Protein AF-A0A962Y886-F1 (afdb_monomer)

Sequence (143 aa):
AAVPADVSSLLAYPCGFLDFDAELAQAQQTLQLTVYFSPRNLSIVGVVKFNHLTQRWDLLGTVEHRANKTLVRYSLSDGGPYDDDRAVDSRIQDPVGAAALAIGEGGETRPTPIPSLTPIGLGVLVAAWALLLLIMRRRSGTT

Secondary structure (DSSP, 8-state):
-PPPTTS-TTEE-TT-EEEEEEE-SSTTPEEEEEEEESSGGG-EEEEEEEETTTTEEEEESEEEEETTEEEEEEEEETTSTT-SS---SSEEEEEEEEEEES--TTS--------PPPHHHHHHHHHHHHHHHHHHHHHTT--

Foldseek 3Di:
DDDDPQAPPQKDQPPFKDKDKDAAPFFFDKDKDKDKDFAPPQQFPAKWFQFQVVRHIDGFFDWDDDDRIIIGIGMDTQLHRRAPVSHRDRMGIHIITGIHGCDDPPRDNDDPDPDDQDPVSVVVVVVVVVVVVVVVVVVVVPD

Radius of gyration: 24.75 Å; Cα contacts (8 Å, |Δi|>4): 236; chains: 1; bounding box: 55×56×60 Å

pLDDT: mean 80.67, std 14.8, range [36.16, 93.88]

Solvent-accessible surface area (backbone atoms only — not comparable to full-atom values): 8350 Å² total; per-residue (Å²): 120,79,84,65,89,84,51,62,89,60,52,32,52,91,75,40,51,50,74,47,76,46,83,48,99,45,59,60,44,71,49,80,47,75,49,80,41,77,64,47,90,57,59,62,68,23,32,39,37,56,26,71,80,78,73,42,72,42,82,40,47,52,62,45,81,54,93,62,27,32,36,32,39,40,74,50,32,25,43,29,54,61,31,72,83,46,47,71,73,20,45,42,52,43,68,39,29,42,27,14,57,42,56,46,99,80,78,51,82,71,72,79,78,72,89,70,74,46,74,64,5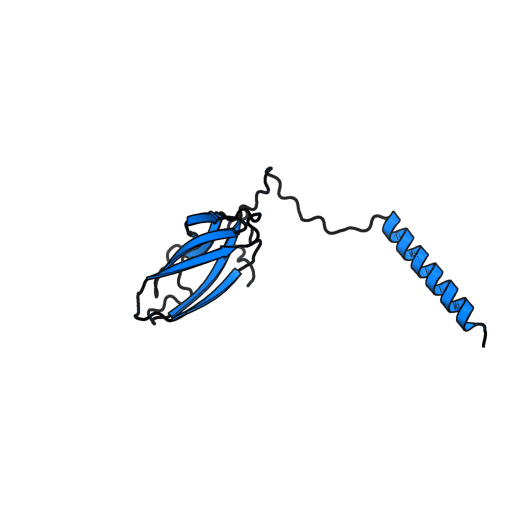4,49,48,52,51,52,50,52,50,54,50,50,51,52,54,51,56,62,63,71,72,77,122

Structure (mmCIF, N/CA/C/O backbone):
data_AF-A0A962Y886-F1
#
_entry.id   AF-A0A962Y886-F1
#
loop_
_atom_site.group_PDB
_atom_site.id
_atom_site.type_symbol
_atom_site.label_atom_id
_atom_site.label_alt_id
_atom_site.label_comp_id
_atom_site.label_asym_id
_atom_site.label_entity_id
_atom_site.label_seq_id
_atom_site.pdbx_PDB_ins_code
_atom_site.Cartn_x
_atom_site.Cartn_y
_atom_site.Cartn_z
_atom_site.occupancy
_atom_site.B_iso_or_equiv
_atom_site.auth_seq_id
_atom_site.auth_comp_id
_atom_site.auth_asym_id
_atom_site.auth_atom_id
_atom_site.pdbx_PDB_model_num
ATOM 1 N N . ALA A 1 1 ? 0.985 -11.864 -5.998 1.00 46.53 1 ALA A N 1
ATOM 2 C CA . ALA A 1 1 ? -0.338 -11.281 -6.294 1.00 46.53 1 ALA A CA 1
ATOM 3 C C . ALA A 1 1 ? -0.239 -10.423 -7.553 1.00 46.53 1 ALA A C 1
ATOM 5 O O . ALA A 1 1 ? 0.746 -9.704 -7.699 1.00 46.53 1 ALA A O 1
ATOM 6 N N . ALA A 1 2 ? -1.182 -10.563 -8.490 1.00 47.38 2 ALA A N 1
ATOM 7 C CA . ALA A 1 2 ? -1.256 -9.704 -9.671 1.00 47.38 2 ALA A CA 1
ATOM 8 C C . ALA A 1 2 ? -1.783 -8.326 -9.258 1.00 47.38 2 ALA A C 1
ATOM 10 O O . ALA A 1 2 ? -2.668 -8.242 -8.411 1.00 47.38 2 ALA A O 1
ATOM 11 N N . VAL A 1 3 ? -1.232 -7.265 -9.845 1.00 56.03 3 VAL A N 1
ATOM 12 C CA . VAL A 1 3 ? -1.773 -5.914 -9.684 1.00 56.03 3 VAL A CA 1
ATOM 13 C C . VAL A 1 3 ? -3.202 -5.921 -10.250 1.00 56.03 3 VAL A C 1
ATOM 15 O O . VAL A 1 3 ? -3.367 -6.287 -11.416 1.00 56.03 3 VAL A O 1
ATOM 18 N N . PRO A 1 4 ? -4.229 -5.570 -9.463 1.00 59.72 4 PRO A N 1
ATOM 19 C CA . PRO A 1 4 ? -5.600 -5.531 -9.954 1.00 59.72 4 PRO A CA 1
ATOM 20 C C . PRO A 1 4 ? -5.733 -4.503 -11.083 1.00 59.72 4 PRO A C 1
ATOM 22 O O . PRO A 1 4 ? -5.165 -3.414 -11.013 1.00 59.72 4 PRO A O 1
ATOM 25 N N . ALA A 1 5 ? -6.475 -4.857 -12.136 1.00 57.59 5 ALA A N 1
ATOM 26 C CA . ALA A 1 5 ? -6.579 -4.067 -13.369 1.00 57.59 5 ALA A CA 1
ATOM 27 C C . ALA A 1 5 ? -7.186 -2.664 -13.164 1.00 57.59 5 ALA A C 1
ATOM 29 O O . ALA A 1 5 ? -7.014 -1.791 -14.013 1.00 57.59 5 ALA A O 1
ATOM 30 N N . ASP A 1 6 ? -7.850 -2.450 -12.027 1.00 62.59 6 ASP A N 1
ATOM 31 C CA . ASP A 1 6 ? -8.618 -1.243 -11.720 1.00 62.59 6 ASP A CA 1
ATOM 32 C C . ASP A 1 6 ? -7.817 -0.193 -10.947 1.00 62.59 6 ASP A C 1
ATOM 34 O O . ASP A 1 6 ? -8.352 0.868 -10.608 1.00 62.59 6 ASP A O 1
ATOM 38 N N . VAL A 1 7 ? -6.542 -0.457 -10.632 1.00 67.62 7 VAL A N 1
ATOM 39 C CA . VAL A 1 7 ? -5.720 0.587 -10.027 1.00 67.62 7 VAL A CA 1
ATOM 40 C C . VAL A 1 7 ? -5.252 1.570 -11.092 1.00 67.62 7 VAL A C 1
ATOM 42 O O . VAL A 1 7 ? -4.877 1.170 -12.191 1.00 67.62 7 VAL A O 1
ATOM 45 N N . SER A 1 8 ? -5.278 2.865 -10.755 1.00 67.50 8 SER A N 1
ATOM 46 C CA . SER A 1 8 ? -4.895 3.968 -11.642 1.00 67.50 8 SER A CA 1
ATOM 47 C C . SER A 1 8 ? -3.678 3.617 -12.499 1.00 67.50 8 SER A C 1
ATOM 49 O O . SER A 1 8 ? -2.613 3.305 -11.966 1.00 67.50 8 SER A O 1
ATOM 51 N N . SER A 1 9 ? -3.812 3.748 -13.823 1.00 69.31 9 SER A N 1
ATOM 52 C CA . SER A 1 9 ? -2.723 3.534 -14.788 1.00 69.31 9 SER A CA 1
ATOM 53 C C . SER A 1 9 ? -1.527 4.472 -14.572 1.00 69.31 9 SER A C 1
ATOM 55 O O . SER A 1 9 ? -0.488 4.319 -15.208 1.00 69.31 9 SER A O 1
ATOM 57 N N . LEU A 1 10 ? -1.679 5.465 -13.691 1.00 70.69 10 LEU A N 1
ATOM 58 C CA . LEU A 1 10 ? -0.632 6.384 -13.263 1.00 70.69 10 LEU A CA 1
ATOM 59 C C . LEU A 1 10 ? 0.241 5.815 -12.135 1.00 70.69 10 LEU A C 1
ATOM 61 O O . LEU A 1 10 ? 1.201 6.477 -11.741 1.00 70.69 10 LEU A O 1
ATOM 65 N N . LEU A 1 11 ? -0.078 4.633 -11.600 1.00 77.06 11 LEU A N 1
ATOM 66 C CA . LEU A 1 11 ? 0.671 3.977 -10.532 1.00 77.06 11 LEU A CA 1
ATOM 67 C C . LEU A 1 11 ? 1.411 2.738 -11.048 1.00 77.06 11 LEU A C 1
ATOM 69 O O . LEU A 1 11 ? 0.863 1.907 -11.767 1.00 77.06 11 LEU A O 1
ATOM 73 N N . ALA A 1 12 ? 2.671 2.616 -10.643 1.00 81.31 12 ALA A N 1
ATOM 74 C CA . ALA A 1 12 ? 3.514 1.447 -10.841 1.00 81.31 12 ALA A CA 1
ATOM 75 C C . ALA A 1 12 ? 3.773 0.744 -9.501 1.00 81.31 12 ALA A C 1
ATOM 77 O O . ALA A 1 12 ? 3.770 1.375 -8.445 1.00 81.31 12 ALA A O 1
ATOM 78 N N . TYR A 1 13 ? 4.053 -0.561 -9.557 1.00 82.62 13 TYR A N 1
ATOM 79 C CA . TYR A 1 13 ? 4.267 -1.415 -8.380 1.00 82.62 13 TYR A CA 1
ATOM 80 C C . TYR A 1 13 ? 5.660 -2.035 -8.410 1.00 82.62 13 TYR A C 1
ATOM 82 O O . TYR A 1 13 ? 5.795 -3.239 -8.640 1.00 82.62 13 TYR A O 1
ATOM 90 N N . PRO A 1 14 ? 6.723 -1.236 -8.217 1.00 78.50 14 PRO A N 1
ATOM 91 C CA . PRO A 1 14 ? 8.092 -1.698 -8.429 1.00 78.50 14 PRO A CA 1
ATOM 92 C C . PRO A 1 14 ? 8.508 -2.828 -7.476 1.00 78.50 14 PRO A C 1
ATOM 94 O O . PRO A 1 14 ? 9.425 -3.583 -7.785 1.00 78.50 14 PRO A O 1
ATOM 97 N N . CYS A 1 15 ? 7.834 -2.953 -6.330 1.00 77.25 15 CYS A N 1
ATOM 98 C CA . CYS A 1 15 ? 8.080 -4.000 -5.337 1.00 77.25 15 CYS A CA 1
ATOM 99 C C . CYS A 1 15 ? 7.003 -5.094 -5.325 1.00 77.25 15 CYS A C 1
ATOM 101 O O . CYS A 1 15 ? 7.054 -5.975 -4.471 1.00 77.25 15 CYS A O 1
ATOM 103 N N . GLY A 1 16 ? 6.019 -5.036 -6.228 1.00 78.69 16 GLY A N 1
ATOM 104 C CA . GLY A 1 16 ? 4.829 -5.878 -6.154 1.00 78.69 16 GLY A CA 1
ATOM 105 C C . GLY A 1 16 ? 3.969 -5.595 -4.915 1.00 78.69 16 GLY A C 1
ATOM 106 O O . GLY A 1 16 ? 3.957 -4.483 -4.383 1.00 78.69 16 GLY A O 1
ATOM 107 N N . PHE A 1 17 ? 3.232 -6.621 -4.490 1.00 80.75 17 PHE A N 1
ATOM 108 C CA . PHE A 1 17 ? 2.382 -6.604 -3.300 1.00 80.75 17 PHE A CA 1
ATOM 109 C C . PHE A 1 17 ? 2.992 -7.489 -2.215 1.00 80.75 17 PHE A C 1
ATOM 111 O O . PHE A 1 17 ? 3.440 -8.602 -2.500 1.00 80.75 17 PHE A O 1
ATOM 118 N N . LEU A 1 18 ? 2.982 -6.986 -0.987 1.00 81.06 18 LEU A N 1
ATOM 119 C CA . LEU A 1 18 ? 3.320 -7.720 0.221 1.00 81.06 18 LEU A CA 1
ATOM 120 C C . LEU A 1 18 ? 2.023 -8.201 0.861 1.00 81.06 18 LEU A C 1
ATOM 122 O O . LEU A 1 18 ? 1.122 -7.401 1.060 1.00 81.06 18 LEU A O 1
ATOM 126 N N . ASP A 1 19 ? 1.931 -9.488 1.153 1.00 84.62 19 ASP A N 1
ATOM 127 C CA . ASP A 1 19 ? 0.830 -10.054 1.929 1.00 84.62 19 ASP A CA 1
ATOM 128 C C . ASP A 1 19 ? 1.291 -10.188 3.380 1.00 84.62 19 ASP A C 1
ATOM 130 O O . ASP A 1 19 ? 2.445 -10.568 3.625 1.00 84.62 19 ASP A O 1
ATOM 134 N N . PHE A 1 20 ? 0.440 -9.822 4.330 1.00 85.69 20 PHE A N 1
ATOM 135 C CA . PHE A 1 20 ? 0.739 -9.974 5.745 1.00 85.69 20 PHE A CA 1
ATOM 136 C C . PHE A 1 20 ? -0.494 -10.410 6.521 1.00 85.69 20 PHE A C 1
ATOM 138 O O . PHE A 1 20 ? -1.630 -10.227 6.096 1.00 85.69 20 PHE A O 1
ATOM 145 N N . ASP A 1 21 ? -0.217 -10.965 7.691 1.00 88.88 21 ASP A N 1
ATOM 146 C CA . ASP A 1 21 ? -1.200 -11.407 8.659 1.00 88.88 21 ASP A CA 1
ATOM 147 C C . ASP A 1 21 ? -0.762 -10.889 10.029 1.00 88.88 21 ASP A C 1
ATOM 149 O O . ASP A 1 21 ? 0.404 -11.051 10.415 1.00 88.88 21 ASP A O 1
ATOM 153 N N . ALA A 1 22 ? -1.659 -10.196 10.720 1.00 89.00 22 ALA A N 1
ATOM 154 C CA . ALA A 1 22 ? -1.402 -9.611 12.022 1.00 89.00 22 ALA A CA 1
ATOM 155 C C . ALA A 1 22 ? -2.511 -9.985 13.005 1.00 89.00 22 ALA A C 1
ATOM 157 O O . ALA A 1 22 ? -3.663 -9.599 12.827 1.00 89.00 22 ALA A O 1
ATOM 158 N N . GLU A 1 23 ? -2.134 -10.666 14.084 1.00 93.00 23 GLU A N 1
ATOM 159 C CA . GLU A 1 23 ? -3.000 -10.875 15.243 1.00 93.00 23 GLU A CA 1
ATOM 160 C C . GLU A 1 23 ? -2.968 -9.640 16.153 1.00 93.00 23 GLU A C 1
ATOM 162 O O . GLU A 1 23 ? -1.905 -9.098 16.486 1.00 93.00 23 GLU A O 1
ATOM 167 N N . LEU A 1 24 ? -4.147 -9.192 16.566 1.00 90.69 24 LEU A N 1
ATOM 168 C CA . LEU A 1 24 ? -4.358 -8.059 17.453 1.00 90.69 24 LEU A CA 1
ATOM 169 C C . LEU A 1 24 ? -4.704 -8.548 18.857 1.00 90.69 24 LEU A C 1
ATOM 171 O O . LEU A 1 24 ? -5.246 -9.632 19.057 1.00 90.69 24 LEU A O 1
ATOM 175 N N . ALA A 1 25 ? -4.416 -7.719 19.860 1.00 91.25 25 ALA A N 1
ATOM 176 C CA . ALA A 1 25 ? -4.738 -8.064 21.242 1.00 91.25 25 ALA A CA 1
ATOM 177 C C . ALA A 1 25 ? -6.255 -8.069 21.492 1.00 91.25 25 ALA A C 1
ATOM 179 O O . ALA A 1 25 ? -6.726 -8.742 22.411 1.00 91.25 25 ALA A O 1
ATOM 180 N N . GLN A 1 26 ? -6.998 -7.269 20.723 1.00 89.81 26 GLN A N 1
ATOM 181 C CA . GLN A 1 26 ? -8.442 -7.109 20.822 1.00 89.81 26 GLN A CA 1
ATOM 182 C C . GLN A 1 26 ? -9.046 -6.802 19.453 1.00 89.81 26 GLN A C 1
ATOM 184 O O . GLN A 1 26 ? -8.399 -6.185 18.603 1.00 89.81 26 GLN A O 1
ATOM 189 N N . ALA A 1 27 ? -10.314 -7.173 19.294 1.00 89.62 27 ALA A N 1
ATOM 190 C CA . ALA A 1 27 ? -11.065 -6.882 18.090 1.00 89.62 27 ALA A CA 1
ATOM 191 C C . ALA A 1 27 ? -11.290 -5.367 17.917 1.00 89.62 27 ALA A C 1
ATOM 193 O O . ALA A 1 27 ? -11.334 -4.626 18.903 1.00 89.62 27 ALA A O 1
ATOM 194 N N . GLN A 1 28 ? -11.460 -4.909 16.675 1.00 89.62 28 GLN A N 1
ATOM 195 C CA . GLN A 1 28 ? -11.615 -3.493 16.286 1.00 89.62 28 GLN A CA 1
ATOM 196 C C . GLN A 1 28 ? -10.396 -2.607 16.581 1.00 89.62 28 GLN A C 1
ATOM 198 O O . GLN A 1 28 ? -10.472 -1.375 16.514 1.00 89.62 28 GLN A O 1
ATOM 203 N N . GLN A 1 29 ? -9.259 -3.204 16.932 1.00 92.88 29 GLN A N 1
ATOM 204 C CA . GLN A 1 29 ? -8.047 -2.451 17.197 1.00 92.88 29 GLN A CA 1
ATOM 205 C C . GLN A 1 29 ? -7.453 -1.899 15.890 1.00 92.88 29 GLN A C 1
ATOM 207 O O . GLN A 1 29 ? -7.497 -2.526 14.832 1.00 92.88 29 GLN A O 1
ATOM 212 N N . THR A 1 30 ? -6.858 -0.706 15.977 1.00 93.19 30 THR A N 1
ATOM 213 C CA . THR A 1 30 ? -6.094 -0.109 14.877 1.00 93.19 30 THR A CA 1
ATOM 214 C C . THR A 1 30 ? -4.621 -0.491 14.978 1.00 93.19 30 THR A C 1
ATOM 216 O O . THR A 1 30 ? -3.948 -0.167 15.961 1.00 93.19 30 THR A O 1
ATOM 219 N N . LEU A 1 31 ? -4.102 -1.119 13.929 1.00 92.12 31 LEU A N 1
ATOM 220 C CA . LEU A 1 31 ? -2.697 -1.436 13.737 1.00 92.12 31 LEU A CA 1
ATOM 221 C C . LEU A 1 31 ? -1.979 -0.280 13.029 1.00 92.12 31 LEU A C 1
ATOM 223 O O . LEU A 1 31 ? -2.444 0.226 12.009 1.00 92.12 31 LEU A O 1
ATOM 227 N N . GLN A 1 32 ? -0.826 0.129 13.559 1.00 93.12 32 GLN A N 1
ATOM 228 C CA . GLN A 1 32 ? 0.069 1.100 12.921 1.00 93.12 32 GLN A CA 1
ATOM 229 C C . GLN A 1 32 ? 1.221 0.353 12.250 1.00 93.12 32 GLN A C 1
ATOM 231 O O . GLN A 1 32 ? 2.014 -0.312 12.916 1.00 93.12 32 GLN A O 1
ATOM 236 N N . LEU A 1 33 ? 1.330 0.484 10.932 1.00 90.50 33 LEU A N 1
ATOM 237 C CA . LEU A 1 33 ? 2.295 -0.227 10.102 1.00 90.50 33 LEU A CA 1
ATOM 238 C C . LEU A 1 33 ? 3.356 0.742 9.588 1.00 90.50 33 LEU A C 1
ATOM 240 O O . LEU A 1 33 ? 3.071 1.877 9.206 1.00 90.50 33 LEU A O 1
ATOM 244 N N . THR A 1 34 ? 4.605 0.281 9.563 1.00 91.44 34 THR A N 1
ATOM 245 C CA . THR A 1 34 ? 5.708 0.971 8.888 1.00 91.44 34 THR A CA 1
ATOM 246 C C . THR A 1 34 ? 6.392 -0.009 7.954 1.00 91.44 34 THR A C 1
ATOM 248 O O . THR A 1 34 ? 7.016 -0.967 8.405 1.00 91.44 34 THR A O 1
ATOM 251 N N . VAL A 1 35 ? 6.296 0.247 6.653 1.00 88.50 35 VAL A N 1
ATOM 252 C CA . VAL A 1 35 ? 6.931 -0.584 5.628 1.00 88.50 35 VAL A CA 1
ATOM 253 C C . VAL A 1 35 ? 8.178 0.120 5.112 1.00 88.50 35 VAL A C 1
ATOM 255 O O . VAL A 1 35 ? 8.164 1.322 4.844 1.00 88.50 35 VAL A O 1
ATOM 258 N N . TYR A 1 36 ? 9.266 -0.639 4.992 1.00 88.25 36 TYR A N 1
ATOM 259 C CA . TYR A 1 36 ? 10.565 -0.151 4.544 1.00 88.25 36 TYR A CA 1
ATOM 260 C C . TYR A 1 36 ? 10.861 -0.665 3.138 1.00 88.25 36 TYR A C 1
ATOM 262 O O . TYR A 1 36 ? 10.990 -1.867 2.925 1.00 88.25 36 TYR A O 1
ATOM 270 N N . PHE A 1 37 ? 11.063 0.256 2.204 1.00 85.38 37 PHE A N 1
ATOM 271 C CA . PHE A 1 37 ? 11.443 -0.025 0.826 1.00 85.38 37 PHE A CA 1
ATOM 272 C C . PHE A 1 37 ? 12.909 0.337 0.603 1.00 85.38 37 PHE A C 1
ATOM 274 O O . PHE A 1 37 ? 13.356 1.434 0.949 1.00 85.38 37 PHE A O 1
ATOM 281 N N . SER A 1 38 ? 13.665 -0.603 0.041 1.00 82.38 38 SER A N 1
ATOM 282 C CA . SER A 1 38 ? 15.077 -0.445 -0.299 1.00 82.38 38 SER A CA 1
ATOM 283 C C . SER A 1 38 ? 15.306 -0.985 -1.713 1.00 82.38 38 SER A C 1
ATOM 285 O O . SER A 1 38 ? 14.867 -2.102 -1.984 1.00 82.38 38 SER A O 1
ATOM 287 N N . PRO A 1 39 ? 16.009 -0.249 -2.591 1.00 77.88 39 PRO A N 1
ATOM 288 C CA . PRO A 1 39 ? 16.682 1.029 -2.339 1.00 77.88 39 PRO A CA 1
ATOM 289 C C . PRO A 1 39 ? 15.716 2.233 -2.391 1.00 77.88 39 PRO A C 1
ATOM 291 O O . PRO A 1 39 ? 14.582 2.121 -2.843 1.00 77.88 39 PRO A O 1
ATOM 294 N N . ARG A 1 40 ? 16.156 3.418 -1.937 1.00 71.44 40 ARG A N 1
ATOM 295 C CA . ARG A 1 40 ? 15.362 4.673 -1.947 1.00 71.44 40 ARG A CA 1
ATOM 296 C C . ARG A 1 40 ? 14.877 5.106 -3.344 1.00 71.44 40 ARG A C 1
ATOM 298 O O . ARG A 1 40 ? 13.923 5.869 -3.444 1.00 71.44 40 ARG A O 1
ATOM 305 N N . ASN A 1 41 ? 15.511 4.638 -4.415 1.00 65.62 41 ASN A N 1
ATOM 306 C CA . ASN A 1 41 ? 15.326 5.089 -5.802 1.00 65.62 41 ASN A CA 1
ATOM 307 C C . ASN A 1 41 ? 13.986 4.696 -6.461 1.00 65.62 41 ASN A C 1
ATOM 309 O O . ASN A 1 41 ? 13.872 4.757 -7.679 1.00 65.62 41 ASN A O 1
ATOM 313 N N . LEU A 1 42 ? 12.991 4.273 -5.684 1.00 69.38 42 LEU A N 1
ATOM 314 C CA . LEU A 1 42 ? 11.744 3.706 -6.196 1.00 69.38 42 LEU A CA 1
ATOM 315 C C . LEU A 1 42 ? 10.585 4.710 -6.285 1.00 69.38 42 LEU A C 1
ATOM 317 O O . LEU A 1 42 ? 9.482 4.300 -6.620 1.00 69.38 42 LEU A O 1
ATOM 321 N N . SER A 1 43 ? 10.810 5.997 -5.976 1.00 83.44 43 SER A N 1
ATOM 322 C CA . SER A 1 43 ? 9.793 7.070 -6.035 1.00 83.44 43 SER A CA 1
ATOM 323 C C . SER A 1 43 ? 8.430 6.666 -5.449 1.00 83.44 43 SER A C 1
ATOM 325 O O . SER A 1 43 ? 7.377 6.986 -6.000 1.00 83.44 43 SER A O 1
ATOM 327 N N . ILE A 1 44 ? 8.463 5.920 -4.337 1.00 87.19 44 ILE A N 1
ATOM 328 C CA . ILE A 1 44 ? 7.267 5.421 -3.654 1.00 87.19 44 ILE A CA 1
ATOM 329 C C . ILE A 1 44 ? 6.480 6.613 -3.109 1.00 87.19 44 ILE A C 1
ATOM 331 O O . ILE A 1 44 ? 7.038 7.437 -2.387 1.00 87.19 44 ILE A O 1
ATOM 335 N N . VAL A 1 45 ? 5.194 6.681 -3.440 1.00 87.62 45 VAL A N 1
ATOM 336 C CA . VAL A 1 45 ? 4.257 7.734 -3.021 1.00 87.62 45 VAL A CA 1
ATOM 337 C C . VAL A 1 45 ? 3.264 7.275 -1.955 1.00 87.62 45 VAL A C 1
ATOM 339 O O . VAL A 1 45 ? 2.546 8.097 -1.398 1.00 87.62 45 VAL A O 1
ATOM 342 N N . GLY A 1 46 ? 3.251 5.983 -1.630 1.00 89.62 46 GLY A N 1
ATOM 343 C CA . GLY A 1 46 ? 2.438 5.419 -0.560 1.00 89.62 46 GLY A CA 1
ATOM 344 C C . GLY A 1 46 ? 2.229 3.924 -0.749 1.00 89.62 46 GLY A C 1
ATOM 345 O O . GLY A 1 46 ? 2.982 3.261 -1.470 1.00 89.62 46 GLY A O 1
ATOM 346 N N . VAL A 1 47 ? 1.190 3.402 -0.110 1.00 89.12 47 VAL A N 1
ATOM 347 C CA . VAL A 1 47 ? 0.696 2.048 -0.349 1.00 89.12 47 VAL A CA 1
ATOM 348 C C . VAL A 1 47 ? -0.727 2.086 -0.884 1.00 89.12 47 VAL A C 1
ATOM 350 O O . VAL A 1 47 ? -1.512 2.924 -0.458 1.00 89.12 47 VAL A O 1
ATOM 353 N N . VAL A 1 48 ? -1.075 1.196 -1.809 1.00 88.88 48 VAL A N 1
ATOM 354 C CA . VAL A 1 48 ? -2.468 1.043 -2.245 1.00 88.88 48 VAL A CA 1
ATOM 355 C C . VAL A 1 48 ? -3.186 0.001 -1.405 1.00 88.88 48 VAL A C 1
ATOM 357 O O . VAL A 1 48 ? -2.639 -1.075 -1.140 1.00 88.88 48 VAL A O 1
ATOM 360 N N . LYS A 1 49 ? -4.424 0.314 -1.026 1.00 87.38 49 LYS A N 1
ATOM 361 C CA . LYS A 1 49 ? -5.357 -0.609 -0.374 1.00 87.38 49 LYS A CA 1
ATOM 362 C C . LYS A 1 49 ? -6.738 -0.456 -0.996 1.00 87.38 49 LYS A C 1
ATOM 364 O O . LYS A 1 49 ? -7.128 0.647 -1.383 1.00 87.38 49 LYS A O 1
ATOM 369 N N . PHE A 1 50 ? -7.461 -1.563 -1.121 1.00 86.38 50 PHE A N 1
ATOM 370 C CA . PHE A 1 50 ? -8.832 -1.524 -1.604 1.00 86.38 50 PHE A CA 1
ATOM 371 C C . PHE A 1 50 ? -9.755 -1.090 -0.470 1.00 86.38 50 PHE A C 1
ATOM 373 O O . PHE A 1 50 ? -9.716 -1.643 0.623 1.00 86.38 50 PHE A O 1
ATOM 380 N N . ASN A 1 51 ? -10.558 -0.068 -0.726 1.00 88.81 51 ASN A N 1
ATOM 381 C CA . ASN A 1 51 ? -11.568 0.428 0.181 1.00 88.81 51 ASN A CA 1
ATOM 382 C C . ASN A 1 51 ? -12.893 -0.258 -0.136 1.00 88.81 51 ASN A C 1
ATOM 384 O O . ASN A 1 51 ? -13.566 0.064 -1.119 1.00 88.81 51 ASN A O 1
ATOM 388 N N . HIS A 1 52 ? -13.297 -1.185 0.720 1.00 88.25 52 HIS A N 1
ATOM 389 C CA . HIS A 1 52 ? -14.515 -1.961 0.546 1.00 88.25 52 HIS A CA 1
ATOM 390 C C . HIS A 1 52 ? -15.795 -1.137 0.766 1.00 88.25 52 HIS A C 1
ATOM 392 O O . HIS A 1 52 ? -16.867 -1.574 0.342 1.00 88.25 52 HIS A O 1
ATOM 398 N N . LEU A 1 53 ? -15.718 0.057 1.36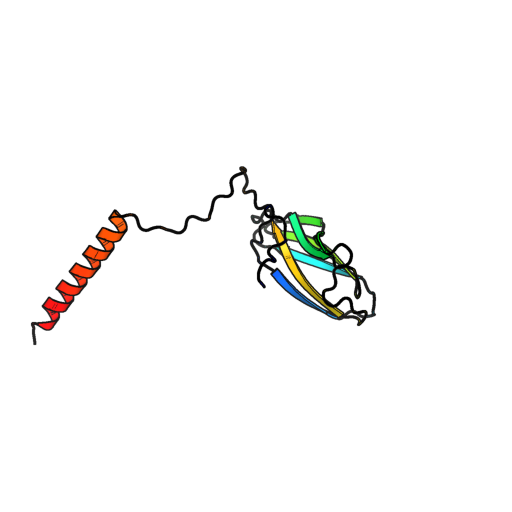9 1.00 88.94 53 LEU A N 1
ATOM 399 C CA . LEU A 1 53 ? -16.868 0.963 1.481 1.00 88.94 53 LEU A CA 1
ATOM 400 C C . LEU A 1 53 ? -17.103 1.746 0.188 1.00 88.94 53 LEU A C 1
ATOM 402 O O . LEU A 1 53 ? -18.242 1.879 -0.256 1.00 88.94 53 LEU A O 1
ATOM 406 N N . THR A 1 54 ? -16.037 2.273 -0.418 1.00 88.12 54 THR A N 1
ATOM 407 C CA . THR A 1 54 ? -16.130 3.094 -1.638 1.00 88.12 54 THR A CA 1
ATOM 408 C C . THR A 1 54 ? -15.972 2.284 -2.923 1.00 88.12 54 THR A C 1
ATOM 410 O O . THR A 1 54 ? -16.231 2.819 -4.002 1.00 88.12 54 THR A O 1
ATOM 413 N N . GLN A 1 55 ? -15.588 1.006 -2.810 1.00 86.06 55 GLN A N 1
ATOM 414 C CA . GLN A 1 55 ? -15.279 0.093 -3.915 1.00 86.06 55 GLN A CA 1
ATOM 415 C C . GLN A 1 55 ? -14.182 0.654 -4.835 1.00 86.06 55 GLN A C 1
ATOM 417 O O . GLN A 1 55 ? -14.297 0.629 -6.061 1.00 86.06 55 GLN A O 1
ATOM 422 N N . ARG A 1 56 ? -13.134 1.235 -4.236 1.00 85.81 56 ARG A N 1
ATOM 423 C CA . ARG A 1 56 ? -12.029 1.897 -4.948 1.00 85.81 56 ARG A CA 1
ATOM 424 C C . ARG A 1 56 ? -10.689 1.611 -4.295 1.00 85.81 56 ARG A C 1
ATOM 426 O O . ARG A 1 56 ? -10.611 1.327 -3.109 1.00 85.81 56 ARG A O 1
ATOM 433 N N . TRP A 1 57 ? -9.627 1.725 -5.081 1.00 85.00 57 TRP A N 1
ATOM 434 C CA . TRP A 1 57 ? -8.260 1.692 -4.576 1.00 85.00 57 TRP A CA 1
ATOM 435 C C . TRP A 1 57 ? -7.856 3.070 -4.067 1.00 85.00 57 TRP A C 1
ATOM 437 O O . TRP A 1 57 ? -7.840 4.026 -4.844 1.00 85.00 57 TRP A O 1
ATOM 447 N N . ASP A 1 58 ? -7.485 3.147 -2.794 1.00 86.88 58 ASP A N 1
ATOM 448 C CA . ASP A 1 58 ? -7.017 4.376 -2.164 1.00 86.88 58 ASP A CA 1
ATOM 449 C C . ASP A 1 58 ? -5.505 4.309 -1.921 1.00 86.88 58 ASP A C 1
ATOM 451 O O . ASP A 1 58 ? -4.941 3.256 -1.604 1.00 86.88 58 ASP A O 1
ATOM 455 N N . LEU A 1 59 ? -4.841 5.457 -2.077 1.00 88.06 59 LEU A N 1
ATOM 456 C CA . LEU A 1 59 ? -3.440 5.631 -1.713 1.00 88.06 59 LEU A CA 1
ATOM 457 C C . LEU A 1 59 ? -3.362 6.028 -0.239 1.00 88.06 59 LEU A C 1
ATOM 459 O O . LEU A 1 59 ? -3.843 7.091 0.152 1.00 88.06 59 LEU A O 1
ATOM 463 N N . LEU A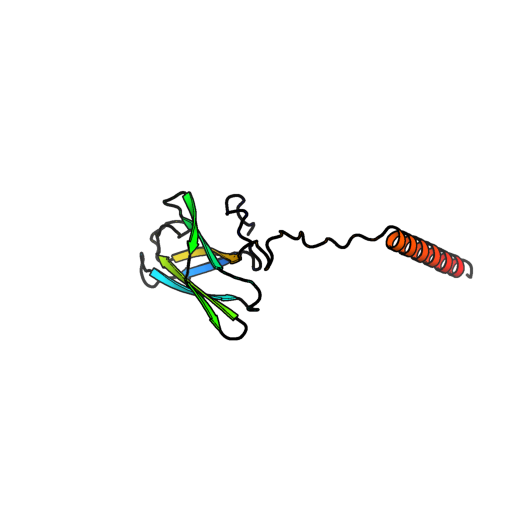 1 60 ? -2.736 5.180 0.565 1.00 89.88 60 LEU A N 1
ATOM 464 C CA . LEU A 1 60 ? -2.590 5.363 1.997 1.00 89.88 60 LEU A CA 1
ATOM 465 C C . LEU A 1 60 ? -1.141 5.638 2.394 1.00 89.88 60 LEU A C 1
ATOM 467 O O . LEU A 1 60 ? -0.173 5.193 1.769 1.00 89.88 60 LEU A O 1
ATOM 471 N N . GLY A 1 61 ? -1.031 6.314 3.531 1.00 90.44 61 GLY A N 1
ATOM 472 C CA . GLY A 1 61 ? 0.194 6.457 4.292 1.00 90.44 61 GLY A CA 1
ATOM 473 C C . GLY A 1 61 ? 0.971 7.745 4.053 1.00 90.44 61 GLY A C 1
ATOM 474 O O . GLY A 1 61 ? 0.772 8.478 3.091 1.00 90.44 61 GLY A O 1
ATOM 475 N N . THR A 1 62 ? 1.872 8.026 4.989 1.00 91.31 62 THR A N 1
ATOM 476 C CA . THR A 1 62 ? 2.844 9.117 4.906 1.00 91.31 62 THR A CA 1
ATOM 477 C C . THR A 1 62 ? 4.192 8.554 4.487 1.00 91.31 62 THR A C 1
ATOM 479 O O . THR A 1 62 ? 4.696 7.616 5.112 1.00 91.31 62 THR A O 1
ATOM 482 N N . VAL A 1 63 ? 4.776 9.141 3.444 1.00 90.38 63 VAL A N 1
ATOM 483 C CA . VAL A 1 63 ? 6.092 8.758 2.931 1.00 90.38 63 VAL A CA 1
ATOM 484 C C . VAL A 1 63 ? 7.181 9.576 3.611 1.00 90.38 63 VAL A C 1
ATOM 486 O O . VAL A 1 63 ? 7.123 10.802 3.655 1.00 90.38 63 VAL A O 1
ATOM 489 N N . GLU A 1 64 ? 8.211 8.897 4.102 1.00 90.44 64 GLU A N 1
ATOM 490 C CA . GLU A 1 64 ? 9.416 9.513 4.645 1.00 90.44 64 GLU A CA 1
ATOM 491 C C . GLU A 1 64 ? 10.651 8.889 3.987 1.00 90.44 64 GLU A C 1
ATOM 493 O O . GLU A 1 64 ? 10.745 7.673 3.821 1.00 90.44 64 GLU A O 1
ATOM 498 N N . HIS A 1 65 ? 11.643 9.704 3.636 1.00 87.69 65 HIS A N 1
ATOM 499 C CA . HIS A 1 65 ? 12.918 9.205 3.127 1.00 87.69 65 HIS A CA 1
ATOM 500 C C . HIS A 1 65 ? 13.979 9.245 4.227 1.00 87.69 65 HIS A C 1
ATOM 502 O O . HIS A 1 65 ? 14.266 10.310 4.770 1.00 87.69 65 HIS A O 1
ATOM 508 N N . ARG A 1 66 ? 14.607 8.100 4.526 1.00 85.38 66 ARG A N 1
ATOM 509 C CA . ARG A 1 66 ? 15.733 8.022 5.470 1.00 85.38 66 ARG A CA 1
ATOM 510 C C . ARG A 1 66 ? 16.881 7.226 4.875 1.00 85.38 66 ARG A C 1
ATOM 512 O O . ARG A 1 66 ? 16.735 6.041 4.582 1.00 85.38 66 ARG A O 1
ATOM 519 N N . ALA A 1 67 ? 18.043 7.867 4.765 1.00 85.69 67 ALA A N 1
ATOM 520 C CA . ALA A 1 67 ? 19.253 7.270 4.204 1.00 85.69 67 ALA A CA 1
ATOM 521 C C . ALA A 1 67 ? 18.977 6.583 2.847 1.00 85.69 67 ALA A C 1
ATOM 523 O O . ALA A 1 67 ? 18.542 7.235 1.897 1.00 85.69 67 ALA A O 1
ATOM 524 N N . ASN A 1 68 ? 19.206 5.272 2.757 1.00 85.44 68 ASN A N 1
ATOM 525 C CA . ASN A 1 68 ? 19.003 4.458 1.560 1.00 85.44 68 ASN A CA 1
ATOM 526 C C . ASN A 1 68 ? 17.616 3.793 1.481 1.00 85.44 68 ASN A C 1
ATOM 528 O O . ASN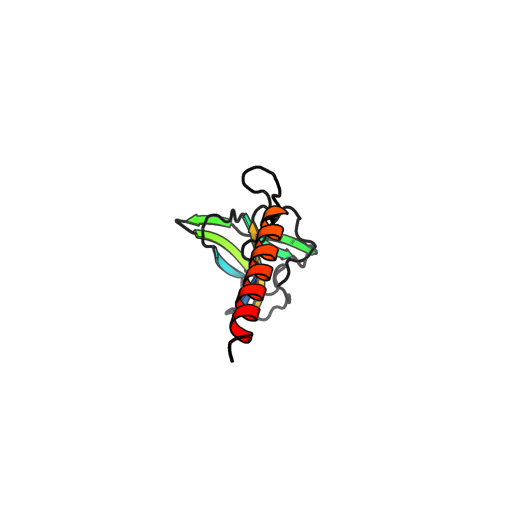 A 1 68 ? 17.433 2.905 0.647 1.00 85.44 68 ASN A O 1
ATOM 532 N N . LYS A 1 69 ? 16.651 4.209 2.313 1.00 87.38 69 LYS A N 1
ATOM 533 C CA . LYS A 1 69 ? 15.307 3.625 2.381 1.00 87.38 69 LYS A CA 1
ATOM 534 C C . LYS A 1 69 ? 14.205 4.667 2.206 1.00 87.38 69 LYS A C 1
ATOM 536 O O . LYS A 1 69 ? 14.353 5.834 2.577 1.00 87.38 69 LYS A O 1
ATOM 541 N N . THR A 1 70 ? 13.071 4.201 1.703 1.00 89.06 70 THR A N 1
ATOM 542 C CA . THR A 1 70 ? 11.792 4.910 1.759 1.00 89.06 70 THR A CA 1
ATOM 543 C C . THR A 1 70 ? 10.887 4.192 2.749 1.00 89.06 70 THR A C 1
ATOM 545 O O . THR A 1 70 ? 10.780 2.971 2.722 1.00 89.06 70 THR A O 1
ATOM 548 N N . LEU A 1 71 ? 10.288 4.942 3.661 1.00 91.00 71 LEU A N 1
ATOM 549 C CA . LEU A 1 71 ? 9.393 4.447 4.691 1.00 91.00 71 LEU A CA 1
ATOM 550 C C . LEU A 1 71 ? 7.983 4.893 4.335 1.00 91.00 71 LEU A C 1
ATOM 552 O O . LEU A 1 71 ? 7.786 6.056 3.989 1.00 91.00 71 LEU A O 1
ATOM 556 N N . VAL A 1 72 ? 7.012 3.998 4.467 1.00 91.75 72 VAL A N 1
ATOM 557 C CA . VAL A 1 72 ? 5.594 4.354 4.376 1.00 91.75 72 VAL A CA 1
ATOM 558 C C . VAL A 1 72 ? 4.916 3.954 5.672 1.00 91.75 72 VAL A C 1
ATOM 560 O O . VAL A 1 72 ? 4.967 2.788 6.066 1.00 91.75 72 VAL A O 1
ATOM 563 N N . ARG A 1 73 ? 4.313 4.936 6.344 1.00 92.94 73 ARG A N 1
ATOM 564 C CA . ARG A 1 73 ? 3.569 4.744 7.593 1.00 92.94 73 ARG A CA 1
ATOM 565 C C . ARG A 1 73 ? 2.081 4.871 7.340 1.00 92.94 73 ARG A C 1
ATOM 567 O O . ARG A 1 73 ? 1.665 5.894 6.807 1.00 92.94 73 ARG A O 1
ATOM 574 N N . TYR A 1 74 ? 1.296 3.880 7.728 1.00 92.81 74 TYR A N 1
ATOM 575 C CA . TYR A 1 74 ? -0.157 3.876 7.556 1.00 92.81 74 TYR A CA 1
ATOM 576 C C . TYR A 1 74 ? -0.821 3.055 8.661 1.00 92.81 74 TYR A C 1
ATOM 578 O O . TYR A 1 74 ? -0.144 2.371 9.427 1.00 92.81 74 TYR A O 1
ATOM 586 N N . SER A 1 75 ? -2.145 3.138 8.742 1.00 92.94 75 SER A N 1
ATOM 587 C CA . SER A 1 75 ? -2.931 2.438 9.749 1.00 92.94 75 SER A CA 1
ATOM 588 C C . SER A 1 75 ? -4.073 1.655 9.128 1.00 92.94 75 SER A C 1
ATOM 590 O O . SER A 1 75 ? -4.685 2.128 8.170 1.00 92.94 75 SER A O 1
ATOM 592 N N . LEU A 1 76 ? -4.381 0.509 9.723 1.00 93.12 76 LEU A N 1
ATOM 593 C CA . LEU A 1 76 ? -5.515 -0.342 9.376 1.00 93.12 76 LEU A CA 1
ATOM 594 C C . LEU A 1 76 ? -6.274 -0.693 10.650 1.00 93.12 76 LEU A C 1
ATOM 596 O O . LEU A 1 76 ? -5.674 -0.731 11.721 1.00 93.12 76 LEU A O 1
ATOM 600 N N . SER A 1 77 ? -7.573 -0.925 10.541 1.00 93.38 77 SER A N 1
ATOM 601 C CA . SER A 1 77 ? -8.424 -1.314 11.665 1.00 93.38 77 SER A CA 1
ATOM 602 C C . SER A 1 77 ? -9.082 -2.643 11.336 1.00 93.38 77 SER A C 1
ATOM 604 O O . SER A 1 77 ? -9.540 -2.799 10.208 1.00 93.38 77 SER A O 1
ATOM 606 N N . ASP A 1 78 ? -9.140 -3.540 12.315 1.00 93.06 78 ASP A N 1
ATOM 607 C CA . ASP A 1 78 ? -9.871 -4.813 12.234 1.00 93.06 78 ASP A CA 1
ATOM 608 C C . ASP A 1 78 ? -11.375 -4.552 12.047 1.00 93.06 78 ASP A C 1
ATOM 610 O O . ASP A 1 78 ? -11.974 -3.734 12.760 1.00 93.06 78 ASP A O 1
ATOM 614 N N . GLY A 1 79 ? -11.952 -5.156 11.011 1.00 90.06 79 GLY A N 1
ATOM 615 C CA . GLY A 1 79 ? -13.295 -4.877 10.497 1.00 90.06 79 GLY A CA 1
ATOM 616 C C . GLY A 1 79 ? -13.426 -3.531 9.787 1.00 90.06 79 GLY A C 1
ATOM 617 O O . GLY A 1 79 ? -14.533 -3.021 9.584 1.00 90.06 79 GLY A O 1
ATOM 618 N N . GLY A 1 80 ? -12.297 -2.904 9.461 1.00 91.62 80 GLY A N 1
ATOM 619 C CA . GLY A 1 80 ? -12.234 -1.595 8.835 1.00 91.62 80 GLY A CA 1
ATOM 620 C C . GLY A 1 80 ? -12.493 -1.620 7.324 1.00 91.62 80 GLY A C 1
ATOM 621 O O . GLY A 1 80 ? -12.613 -2.669 6.700 1.00 91.62 80 GLY A O 1
ATOM 622 N N . PRO A 1 81 ? -12.529 -0.440 6.678 1.00 91.19 81 PRO A N 1
ATOM 623 C CA . PRO A 1 81 ? -12.778 -0.332 5.238 1.00 91.19 81 PRO A CA 1
ATOM 624 C C . PRO A 1 81 ? -11.714 -0.984 4.350 1.00 91.19 81 PRO A C 1
ATOM 626 O O . PRO A 1 81 ? -11.971 -1.172 3.167 1.00 91.19 81 PRO A O 1
ATOM 629 N N . TYR A 1 82 ? -10.524 -1.237 4.893 1.00 89.81 82 TYR A N 1
ATOM 630 C CA . TYR A 1 82 ? -9.341 -1.700 4.163 1.00 89.81 82 TYR A CA 1
ATOM 631 C C . TYR A 1 82 ? -8.899 -3.111 4.544 1.00 89.81 82 TYR A C 1
ATOM 633 O O . TYR A 1 82 ? -7.861 -3.539 4.045 1.00 89.81 82 TYR A O 1
ATOM 641 N N . ASP A 1 83 ? -9.648 -3.742 5.445 1.00 89.38 83 ASP A N 1
ATOM 642 C CA . ASP A 1 83 ? -9.456 -5.110 5.904 1.00 89.38 83 ASP A CA 1
ATOM 643 C C . ASP A 1 83 ? -10.117 -6.066 4.902 1.00 89.38 83 ASP A C 1
ATOM 645 O O . ASP A 1 83 ? -11.289 -5.869 4.559 1.00 89.38 83 ASP A O 1
ATOM 649 N N . ASP A 1 84 ? -9.361 -7.033 4.378 1.00 86.38 84 ASP A N 1
ATOM 6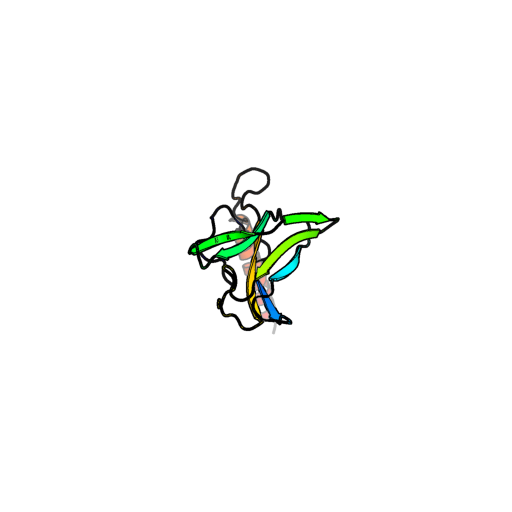50 C CA . ASP A 1 84 ? -9.753 -7.832 3.208 1.00 86.38 84 ASP A CA 1
ATOM 651 C C . ASP A 1 84 ? -11.021 -8.666 3.459 1.00 86.38 84 ASP A C 1
ATOM 653 O O . ASP A 1 84 ? -11.925 -8.724 2.614 1.00 86.38 84 ASP A O 1
ATOM 657 N N . ASP A 1 85 ? -11.138 -9.274 4.643 1.00 87.00 85 ASP A N 1
ATOM 658 C CA . ASP A 1 85 ? -12.312 -10.069 5.018 1.00 87.00 85 ASP A CA 1
ATOM 659 C C . ASP A 1 85 ? -13.430 -9.234 5.667 1.00 87.00 85 ASP A C 1
ATOM 661 O O . ASP A 1 85 ? -14.611 -9.607 5.593 1.00 87.00 85 ASP A O 1
ATOM 665 N N . ARG A 1 86 ? -13.079 -8.054 6.200 1.00 87.44 86 ARG A N 1
ATOM 666 C CA . ARG A 1 86 ? -13.954 -7.125 6.934 1.00 87.44 86 ARG A CA 1
ATOM 667 C C . ARG A 1 86 ? -14.572 -7.749 8.187 1.00 87.44 86 ARG A C 1
ATOM 669 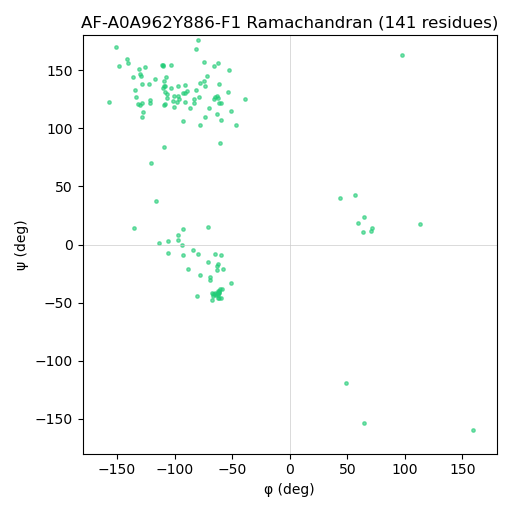O O . ARG A 1 86 ? -15.614 -7.271 8.657 1.00 87.44 86 ARG A O 1
ATOM 676 N N . ALA A 1 87 ? -14.007 -8.844 8.679 1.00 89.81 87 ALA A N 1
ATOM 677 C CA . ALA A 1 87 ? -14.432 -9.468 9.915 1.00 89.81 87 ALA A CA 1
ATOM 678 C C . ALA A 1 87 ? -13.948 -8.628 11.100 1.00 89.81 87 ALA A C 1
ATOM 680 O O . ALA A 1 87 ? -13.045 -7.826 10.973 1.00 89.81 87 ALA A O 1
ATOM 681 N N . VAL A 1 88 ? -14.614 -8.761 12.246 1.00 92.00 88 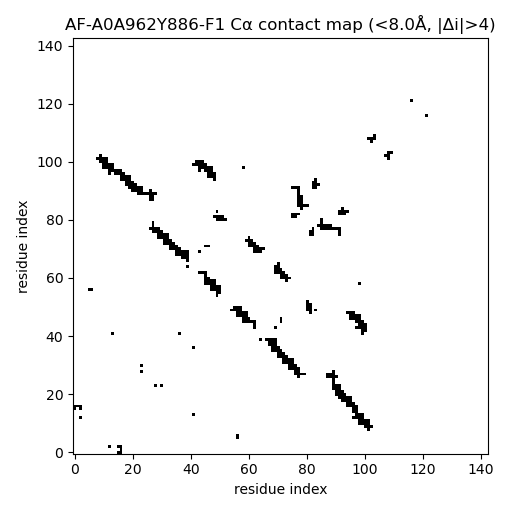VAL A N 1
ATOM 682 C CA . VAL A 1 88 ? -14.133 -8.200 13.515 1.00 92.00 88 VAL A CA 1
ATOM 683 C C . VAL A 1 88 ? -13.707 -9.392 14.352 1.00 92.00 88 VAL A C 1
ATOM 685 O O . VAL A 1 88 ? -14.518 -9.950 15.099 1.00 92.00 88 VAL A O 1
ATOM 688 N N . ASP A 1 89 ? -12.481 -9.853 14.144 1.00 93.31 89 ASP A N 1
ATOM 689 C CA . ASP A 1 89 ? -12.007 -11.136 14.672 1.00 93.31 89 ASP A CA 1
ATOM 690 C C . ASP A 1 89 ? -10.607 -11.070 15.301 1.00 93.31 89 ASP A C 1
ATOM 692 O O . ASP A 1 89 ? -10.042 -12.094 15.686 1.00 93.31 89 ASP A O 1
ATOM 696 N N . SER A 1 90 ? -10.112 -9.853 15.558 1.00 93.06 90 SER A N 1
ATOM 697 C CA . SER A 1 90 ? -8.768 -9.589 16.089 1.00 93.06 90 SER A CA 1
ATOM 698 C C . SER A 1 90 ? -7.648 -10.017 15.141 1.00 93.06 90 SER A C 1
ATOM 700 O O . SER A 1 90 ? -6.524 -10.241 15.594 1.00 93.06 90 SER A O 1
ATOM 702 N N . ARG A 1 91 ? -7.917 -10.110 13.840 1.00 90.94 91 ARG A N 1
ATOM 703 C CA . ARG A 1 91 ? -6.924 -10.405 12.816 1.00 90.94 91 ARG A CA 1
ATOM 704 C C . ARG A 1 91 ? -7.043 -9.384 11.693 1.00 90.94 91 ARG A C 1
ATOM 706 O O . ARG A 1 91 ? -8.109 -8.864 11.423 1.00 90.94 91 ARG A O 1
ATOM 713 N N . ILE A 1 92 ? -5.918 -9.048 11.07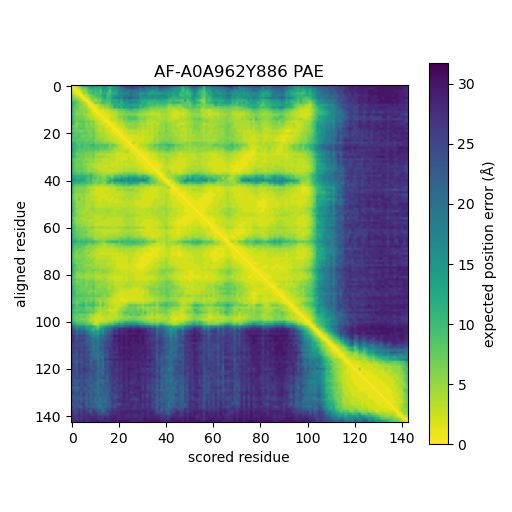5 1.00 87.88 92 ILE A N 1
ATOM 714 C CA . ILE A 1 92 ? -5.887 -8.258 9.843 1.00 87.88 92 ILE A CA 1
ATOM 715 C C . ILE A 1 92 ? -5.025 -9.038 8.863 1.00 87.88 92 ILE A C 1
ATOM 717 O O . ILE A 1 92 ? -3.808 -9.142 9.057 1.00 87.88 92 ILE A O 1
ATOM 721 N N . GLN A 1 93 ? -5.658 -9.594 7.832 1.00 83.25 93 GLN A N 1
ATOM 722 C CA . GLN A 1 93 ? -4.974 -10.252 6.726 1.00 83.25 93 GLN A CA 1
ATOM 723 C C . GLN A 1 93 ? -5.119 -9.389 5.487 1.00 83.25 93 GLN A C 1
ATOM 725 O O . GLN A 1 93 ? -6.230 -9.119 5.052 1.00 83.25 93 GLN A O 1
ATOM 730 N N . ASP A 1 94 ? -3.999 -8.951 4.918 1.00 81.19 94 ASP A N 1
ATOM 731 C CA . ASP A 1 94 ? -4.082 -7.860 3.968 1.00 81.19 94 ASP A CA 1
ATOM 732 C C . ASP A 1 94 ? -2.921 -7.782 2.970 1.00 81.19 94 ASP A C 1
ATOM 734 O O . ASP A 1 94 ? -1.767 -7.546 3.349 1.00 81.19 94 ASP A O 1
ATOM 738 N N . PRO A 1 95 ? -3.213 -7.819 1.657 1.00 79.81 95 PRO A N 1
ATOM 739 C CA . PRO A 1 95 ? -2.232 -7.449 0.658 1.00 79.81 95 PRO A CA 1
ATOM 740 C C . PRO A 1 95 ? -2.040 -5.926 0.643 1.00 79.81 95 PRO A C 1
ATOM 742 O O . PRO A 1 95 ? -2.991 -5.141 0.648 1.00 79.81 95 PRO A O 1
ATOM 745 N N . VAL A 1 96 ? -0.785 -5.491 0.562 1.00 80.56 96 VAL A N 1
ATOM 746 C CA . VAL A 1 96 ? -0.385 -4.089 0.456 1.00 80.56 96 VAL A CA 1
ATOM 747 C C . VAL A 1 96 ? 0.574 -3.887 -0.715 1.00 80.56 96 VAL A C 1
AT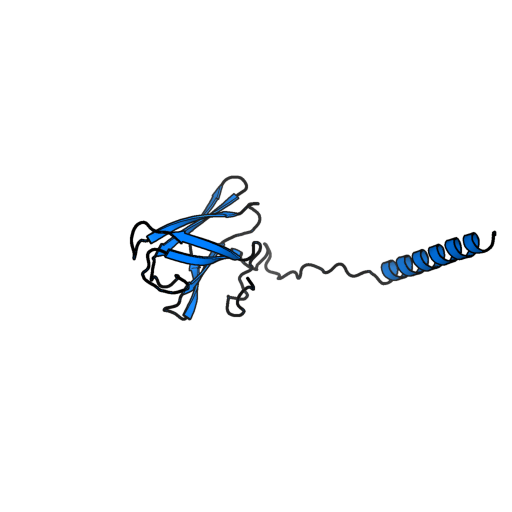OM 749 O O . VAL A 1 96 ? 1.639 -4.498 -0.797 1.00 80.56 96 VAL A O 1
ATOM 752 N N . GLY A 1 97 ? 0.193 -3.022 -1.656 1.00 78.25 97 GLY A N 1
ATOM 753 C CA . GLY A 1 97 ? 0.997 -2.719 -2.841 1.00 78.25 97 GLY A CA 1
ATOM 754 C C . GLY A 1 97 ? 1.796 -1.439 -2.652 1.00 78.25 97 GLY A C 1
ATOM 755 O O . GLY A 1 97 ? 1.212 -0.386 -2.414 1.00 78.25 97 GLY A O 1
ATOM 756 N N . ALA A 1 98 ? 3.120 -1.496 -2.787 1.00 83.81 98 ALA A N 1
ATOM 757 C CA . ALA A 1 98 ? 3.938 -0.285 -2.784 1.00 83.81 98 ALA A CA 1
ATOM 758 C C . ALA A 1 98 ? 3.689 0.498 -4.076 1.00 83.81 98 ALA A C 1
ATOM 760 O O . ALA A 1 98 ? 3.976 -0.005 -5.163 1.00 83.81 98 ALA A O 1
ATOM 761 N N . ALA A 1 99 ? 3.161 1.713 -3.960 1.00 85.38 99 ALA A N 1
ATOM 762 C CA . ALA A 1 99 ? 2.792 2.526 -5.107 1.00 85.38 99 ALA A CA 1
ATOM 763 C C . ALA A 1 99 ? 3.918 3.503 -5.437 1.00 85.38 99 ALA A C 1
ATOM 765 O O . ALA A 1 99 ? 4.315 4.300 -4.589 1.00 85.38 99 ALA A O 1
ATOM 766 N N . ALA A 1 100 ? 4.399 3.482 -6.672 1.00 83.75 100 ALA A N 1
ATOM 767 C CA . ALA A 1 100 ? 5.221 4.535 -7.250 1.00 83.75 100 ALA A CA 1
ATOM 768 C C . ALA A 1 100 ? 4.417 5.269 -8.321 1.00 83.75 100 ALA A C 1
ATOM 770 O O . ALA A 1 100 ? 3.537 4.682 -8.949 1.00 83.75 100 ALA A O 1
ATOM 771 N N . LEU A 1 101 ? 4.732 6.536 -8.580 1.00 75.88 101 LEU A N 1
ATOM 772 C CA . LEU A 1 101 ? 4.228 7.180 -9.791 1.00 75.88 101 LEU A CA 1
ATOM 773 C C . LEU A 1 101 ? 4.815 6.443 -11.003 1.00 75.88 101 LEU A C 1
ATOM 775 O O . LEU A 1 101 ? 6.028 6.279 -11.104 1.00 75.88 101 LEU A O 1
ATOM 779 N N . ALA A 1 102 ? 3.962 6.018 -11.936 1.00 65.94 102 ALA A N 1
ATOM 780 C CA . ALA A 1 102 ? 4.372 5.413 -13.209 1.00 65.94 102 ALA A CA 1
ATOM 781 C C . ALA A 1 102 ? 5.140 6.403 -14.109 1.00 65.94 102 ALA A C 1
ATOM 783 O O . ALA A 1 102 ? 5.703 6.032 -15.138 1.00 65.94 102 ALA A O 1
ATOM 784 N N . ILE A 1 103 ? 5.169 7.670 -13.699 1.00 54.25 103 ILE A N 1
ATOM 785 C CA . ILE A 1 103 ? 5.945 8.743 -14.289 1.00 54.25 103 ILE A CA 1
ATOM 786 C C . ILE A 1 103 ? 7.392 8.577 -13.809 1.00 54.25 103 ILE A C 1
ATOM 788 O O . ILE A 1 103 ? 7.725 8.923 -12.675 1.00 54.25 103 ILE A O 1
ATOM 792 N N . GLY A 1 104 ? 8.266 8.054 -14.672 1.00 43.81 104 GLY A N 1
ATOM 793 C CA . GLY A 1 104 ? 9.700 8.274 -14.500 1.00 43.81 104 GLY A CA 1
ATOM 794 C C . GLY A 1 104 ? 9.962 9.777 -14.380 1.00 43.81 104 GLY A C 1
ATOM 795 O O . GLY A 1 104 ? 9.201 10.577 -14.931 1.00 43.81 104 GLY A O 1
ATOM 796 N N . GLU A 1 105 ? 11.007 10.180 -13.656 1.00 41.88 105 GLU A N 1
ATOM 797 C CA . GLU A 1 105 ? 11.527 11.549 -13.742 1.00 41.88 105 GLU A CA 1
ATOM 798 C C . GLU A 1 105 ? 11.641 11.929 -15.234 1.00 41.88 105 GLU A C 1
ATOM 800 O O . GLU A 1 105 ? 12.516 11.427 -15.935 1.00 41.88 105 GLU A O 1
ATOM 805 N N . GLY A 1 106 ? 10.696 12.726 -15.752 1.00 39.50 106 GLY A N 1
ATOM 806 C CA . GLY A 1 106 ? 10.628 13.074 -17.177 1.00 39.50 106 GLY A CA 1
ATOM 807 C C . GLY A 1 106 ? 9.442 12.561 -18.007 1.00 39.50 106 GLY A C 1
ATOM 808 O O . GLY A 1 106 ? 9.530 12.622 -19.226 1.00 39.50 106 GLY A O 1
ATOM 809 N N . GLY A 1 107 ? 8.322 12.118 -17.427 1.00 36.16 107 GLY A N 1
ATOM 810 C CA . GLY A 1 107 ? 7.030 12.203 -18.138 1.00 36.16 107 GLY A CA 1
ATOM 811 C C . GLY A 1 107 ? 6.804 11.266 -19.334 1.00 36.16 107 GLY A C 1
ATOM 812 O O . GLY A 1 107 ? 5.816 11.439 -20.039 1.00 36.16 107 GLY A O 1
ATOM 813 N N . GLU A 1 108 ? 7.647 10.261 -19.555 1.00 38.28 108 GLU A N 1
ATOM 814 C CA . GLU A 1 108 ? 7.410 9.230 -20.565 1.00 38.28 108 GLU A CA 1
ATOM 815 C C . GLU A 1 108 ? 7.372 7.856 -19.900 1.00 38.28 108 GLU A C 1
ATOM 817 O O . GLU A 1 108 ? 8.325 7.430 -19.242 1.00 38.28 108 GLU A O 1
ATOM 822 N N . THR A 1 109 ? 6.277 7.126 -20.108 1.00 39.47 109 THR A N 1
ATOM 823 C CA . THR A 1 109 ? 6.248 5.671 -19.959 1.00 39.47 109 THR A CA 1
ATOM 824 C C . THR A 1 109 ? 7.255 5.084 -20.944 1.00 39.47 109 THR A C 1
ATOM 826 O O . THR A 1 109 ? 6.906 4.778 -22.082 1.00 39.47 109 THR A O 1
ATOM 829 N N . ARG A 1 110 ? 8.524 4.955 -20.545 1.00 40.22 110 ARG A N 1
ATOM 830 C CA . ARG A 1 110 ? 9.478 4.138 -21.291 1.00 40.22 110 ARG A CA 1
ATOM 831 C C . ARG A 1 110 ? 9.120 2.679 -21.022 1.00 40.22 110 ARG A C 1
ATOM 833 O O . ARG A 1 110 ? 9.344 2.227 -19.898 1.00 40.22 110 ARG A O 1
ATOM 840 N N . PRO A 1 111 ? 8.580 1.925 -21.999 1.00 42.75 111 PRO A N 1
ATOM 841 C CA . PRO A 1 111 ? 8.583 0.477 -21.876 1.00 42.75 111 PRO A CA 1
ATOM 842 C C . PRO A 1 111 ? 10.027 0.055 -21.611 1.00 42.75 111 PRO A C 1
ATOM 844 O O . PRO A 1 111 ? 10.944 0.525 -22.290 1.00 42.75 111 PRO A O 1
ATOM 847 N N . THR A 1 112 ? 10.246 -0.783 -20.599 1.00 51.81 112 THR A N 1
ATOM 848 C CA . THR A 1 112 ? 11.533 -1.450 -20.410 1.00 51.81 112 THR A CA 1
ATOM 849 C C . THR A 1 112 ? 11.884 -2.104 -21.744 1.00 51.81 112 THR A C 1
ATOM 851 O O . THR A 1 112 ? 11.120 -2.956 -22.207 1.00 51.81 112 THR A O 1
ATOM 854 N N . PRO A 1 113 ? 12.964 -1.679 -22.428 1.00 49.34 113 PRO A N 1
ATOM 855 C CA . PRO A 1 113 ? 13.277 -2.225 -23.733 1.00 49.34 113 PRO A CA 1
ATOM 856 C C . PRO A 1 113 ? 13.564 -3.711 -23.549 1.00 49.34 113 PRO A C 1
ATOM 858 O O . PRO A 1 113 ? 14.548 -4.090 -22.915 1.00 49.34 113 PRO A O 1
ATOM 861 N N . ILE A 1 114 ? 12.684 -4.557 -24.086 1.00 60.94 114 ILE A N 1
ATOM 862 C CA . ILE A 1 114 ? 12.991 -5.971 -24.265 1.00 60.94 114 ILE A CA 1
ATOM 863 C C . ILE A 1 114 ? 14.221 -5.989 -25.176 1.00 60.94 114 ILE A C 1
ATOM 865 O O . ILE A 1 114 ? 14.157 -5.405 -26.265 1.00 60.94 114 ILE A O 1
ATOM 869 N N . PRO A 1 115 ? 15.349 -6.587 -24.754 1.00 62.03 115 PRO A N 1
ATOM 870 C CA . PRO A 1 115 ? 16.520 -6.673 -25.605 1.00 62.03 115 PRO A CA 1
ATOM 871 C C . PRO A 1 115 ? 16.125 -7.434 -26.871 1.00 62.03 115 PRO A C 1
ATOM 873 O O . PRO A 1 115 ? 15.876 -8.637 -26.841 1.00 62.03 115 PRO A O 1
ATOM 876 N N . SER A 1 116 ? 16.016 -6.716 -27.985 1.00 79.38 116 SER A N 1
ATOM 877 C CA . SER A 1 116 ? 15.805 -7.310 -29.297 1.00 79.38 116 SER A CA 1
ATOM 878 C C . SER A 1 116 ? 17.170 -7.526 -29.931 1.00 79.38 116 SER A C 1
ATOM 880 O O . SER A 1 116 ? 18.032 -6.645 -29.933 1.00 79.38 116 SER A O 1
ATOM 882 N N . LEU A 1 117 ? 17.397 -8.734 -30.440 1.00 78.44 117 LEU A N 1
ATOM 883 C CA . LEU A 1 117 ? 18.578 -8.999 -31.247 1.00 78.44 117 LEU A CA 1
ATOM 884 C C . LEU A 1 117 ? 18.449 -8.185 -32.532 1.00 78.44 117 LEU A C 1
ATOM 886 O O . LEU A 1 117 ? 17.456 -8.297 -33.253 1.00 78.44 117 LEU A O 1
ATOM 890 N N . THR A 1 118 ? 19.455 -7.366 -32.831 1.00 84.69 118 THR A N 1
ATOM 891 C CA . THR A 1 118 ? 19.527 -6.710 -34.137 1.00 84.69 118 THR A CA 1
ATOM 892 C C . THR A 1 118 ? 19.639 -7.779 -35.232 1.00 84.69 118 THR A C 1
ATOM 894 O O . THR A 1 118 ? 20.145 -8.875 -34.966 1.00 84.69 118 THR A O 1
ATOM 897 N N . PRO A 1 119 ? 19.244 -7.486 -36.483 1.00 85.06 119 PRO A N 1
ATOM 898 C CA . PRO A 1 119 ? 19.462 -8.403 -37.606 1.00 85.06 119 PRO A CA 1
ATOM 899 C C . PRO A 1 119 ? 20.920 -8.883 -37.712 1.00 85.06 119 PRO A C 1
ATOM 901 O O . PRO A 1 119 ? 21.179 -10.038 -38.039 1.00 85.06 119 PRO A O 1
ATOM 904 N N . ILE A 1 120 ? 21.873 -8.016 -37.346 1.00 85.81 120 ILE A N 1
ATOM 905 C CA . ILE A 1 120 ? 23.301 -8.347 -37.260 1.00 85.81 120 ILE A CA 1
ATOM 906 C C . ILE A 1 120 ? 23.564 -9.348 -36.127 1.00 85.81 120 ILE A C 1
ATOM 908 O O . ILE A 1 120 ? 24.232 -10.354 -36.351 1.00 85.81 120 ILE A O 1
ATOM 912 N N . GLY A 1 121 ? 23.017 -9.115 -34.929 1.00 83.69 121 GLY A N 1
ATOM 913 C CA . GLY A 1 121 ? 23.137 -10.040 -33.798 1.00 83.69 121 GLY A CA 1
ATOM 914 C C . GLY A 1 121 ? 22.569 -11.429 -34.106 1.00 83.69 121 GLY A C 1
ATOM 915 O O . GLY A 1 121 ? 23.177 -12.437 -33.748 1.00 83.69 121 GLY A O 1
ATOM 916 N N . LEU A 1 122 ? 21.459 -11.490 -34.845 1.00 87.25 122 LEU A N 1
ATOM 917 C CA . LEU A 1 122 ? 20.874 -12.746 -35.314 1.00 87.25 122 LEU A CA 1
ATOM 918 C C . LEU A 1 122 ? 21.793 -13.452 -36.327 1.00 87.25 122 LEU A C 1
ATOM 920 O O . LEU A 1 122 ? 22.022 -14.656 -36.220 1.00 87.25 122 LEU A O 1
ATOM 924 N N . GLY A 1 123 ? 22.385 -12.697 -37.258 1.00 87.62 123 GLY A N 1
ATOM 925 C CA . GLY A 1 123 ? 23.358 -13.215 -38.223 1.00 87.62 123 GLY A CA 1
ATOM 926 C C . GLY A 1 123 ? 24.617 -13.793 -37.568 1.00 87.62 123 GLY A C 1
ATOM 927 O O . GLY A 1 123 ? 25.069 -14.871 -37.952 1.00 87.62 123 GLY A O 1
ATOM 928 N N . VAL A 1 124 ? 25.148 -13.131 -36.535 1.00 90.88 124 VAL A N 1
ATOM 929 C CA . VAL A 1 124 ? 26.300 -13.630 -35.761 1.00 90.88 124 VAL A CA 1
ATOM 930 C C . VAL A 1 124 ? 25.964 -14.949 -35.067 1.00 90.88 124 VAL A C 1
ATOM 932 O O . VAL A 1 124 ? 26.773 -15.875 -35.085 1.00 90.88 124 VAL A O 1
ATOM 935 N N . LEU A 1 125 ? 24.764 -15.065 -34.497 1.00 89.88 125 LEU A N 1
ATOM 936 C CA . LEU A 1 125 ? 24.341 -16.270 -33.787 1.00 89.88 125 LEU A CA 1
ATOM 937 C C . LEU A 1 125 ? 24.174 -17.457 -34.746 1.00 89.88 125 LEU A C 1
ATOM 939 O O . LEU A 1 125 ? 24.658 -18.550 -34.457 1.00 89.88 125 LEU A O 1
ATOM 943 N N . VAL A 1 126 ? 23.591 -17.227 -35.927 1.00 92.50 126 VAL A N 1
ATOM 944 C CA . VAL A 1 126 ? 23.491 -18.240 -36.993 1.00 92.50 126 VAL A CA 1
ATOM 945 C C . VAL A 1 126 ? 24.876 -18.670 -37.485 1.00 92.50 126 VAL A C 1
ATOM 947 O O . VAL A 1 126 ? 25.130 -19.866 -37.633 1.00 92.50 126 VAL A O 1
ATOM 950 N N . ALA A 1 127 ? 25.798 -17.725 -37.691 1.00 90.62 127 ALA A N 1
ATOM 951 C CA . ALA A 1 127 ? 27.162 -18.028 -38.123 1.00 90.62 127 ALA A CA 1
ATOM 952 C C . ALA A 1 127 ? 27.941 -18.830 -37.068 1.00 90.62 127 ALA A C 1
ATOM 954 O O . ALA A 1 127 ? 28.613 -19.806 -37.405 1.00 90.62 127 ALA A O 1
ATOM 955 N N . ALA A 1 128 ? 27.813 -18.464 -35.790 1.00 92.12 128 ALA A N 1
ATOM 956 C CA . ALA A 1 128 ? 28.421 -19.196 -34.683 1.00 92.12 128 ALA A CA 1
ATOM 957 C C . ALA A 1 128 ? 27.883 -20.631 -34.598 1.00 92.12 128 ALA A C 1
ATOM 959 O O . ALA A 1 128 ? 28.653 -21.572 -34.412 1.00 92.12 128 ALA A O 1
ATOM 960 N N . TRP A 1 129 ? 26.576 -20.811 -34.801 1.00 93.50 129 TRP A N 1
ATOM 961 C CA . TRP A 1 129 ? 25.946 -22.128 -34.792 1.00 93.50 129 TRP A CA 1
ATOM 962 C C . TRP A 1 129 ? 26.409 -22.995 -35.971 1.00 93.50 129 TRP A C 1
ATOM 964 O O . TRP A 1 129 ? 26.794 -24.149 -35.782 1.00 93.50 129 TRP A O 1
ATOM 974 N N . ALA A 1 130 ? 26.473 -22.425 -37.177 1.00 92.31 130 ALA A N 1
ATOM 975 C CA . ALA A 1 130 ? 26.995 -23.108 -38.360 1.00 92.31 130 ALA A CA 1
ATOM 976 C C . ALA A 1 130 ? 28.471 -23.512 -38.195 1.00 92.31 130 ALA A C 1
ATOM 978 O O . ALA A 1 130 ? 28.861 -24.623 -38.562 1.00 92.31 130 ALA A O 1
ATOM 979 N N . LEU A 1 131 ? 29.287 -22.640 -37.594 1.00 93.81 131 LEU A N 1
ATOM 980 C CA . LEU A 1 131 ? 30.686 -22.931 -37.294 1.00 93.81 131 LEU A CA 1
ATOM 981 C C . LEU A 1 131 ? 30.817 -24.059 -36.261 1.00 93.81 131 LEU A C 1
ATOM 983 O O . LEU A 1 131 ? 31.640 -24.957 -36.442 1.00 93.81 131 LEU A O 1
ATOM 987 N N . LEU A 1 132 ? 29.982 -24.058 -35.217 1.00 93.88 132 LEU A N 1
ATOM 988 C CA . LEU A 1 132 ? 29.957 -25.117 -34.207 1.00 93.88 132 LEU A CA 1
ATOM 989 C C . LEU A 1 132 ? 29.633 -26.478 -34.841 1.00 93.88 132 LEU A C 1
ATOM 991 O O . LEU A 1 132 ? 30.340 -27.456 -34.599 1.00 93.88 132 LEU A O 1
ATOM 995 N N . LEU A 1 133 ? 28.623 -26.528 -35.715 1.00 92.62 133 LEU A N 1
ATOM 996 C CA . LEU A 1 133 ? 28.252 -27.742 -36.445 1.00 92.62 133 LEU A CA 1
ATOM 997 C C . LEU A 1 133 ? 29.371 -28.234 -37.370 1.00 92.62 133 LEU A C 1
ATOM 999 O O . LEU A 1 133 ? 29.624 -29.437 -37.440 1.00 92.62 133 LEU A O 1
ATOM 1003 N N . LEU A 1 134 ? 30.077 -27.326 -38.051 1.00 92.19 134 LEU A N 1
ATOM 1004 C CA . LEU A 1 134 ? 31.236 -27.672 -38.881 1.00 92.19 134 LEU A CA 1
ATOM 1005 C C . LEU A 1 134 ? 32.381 -28.257 -38.048 1.00 92.19 134 LEU A C 1
ATOM 1007 O O . LEU A 1 134 ? 32.973 -29.266 -38.440 1.00 92.19 134 LEU A O 1
ATOM 1011 N N . ILE A 1 135 ? 32.670 -27.662 -36.887 1.00 91.75 135 ILE A N 1
ATOM 1012 C CA . ILE A 1 135 ? 33.683 -28.169 -35.954 1.00 91.75 135 ILE A CA 1
ATOM 1013 C C . ILE A 1 135 ? 33.292 -29.566 -35.463 1.00 91.75 135 ILE A C 1
ATOM 1015 O O . ILE A 1 135 ? 34.122 -30.474 -35.488 1.00 91.75 135 ILE A O 1
ATOM 1019 N N . MET A 1 136 ? 32.033 -29.769 -35.066 1.00 89.75 136 MET A N 1
ATOM 1020 C CA . MET A 1 136 ? 31.546 -31.074 -34.611 1.00 89.75 136 MET A CA 1
ATOM 1021 C C . MET A 1 136 ? 31.623 -32.127 -35.722 1.00 89.75 136 MET A C 1
ATOM 1023 O O . MET A 1 136 ? 32.177 -33.201 -35.501 1.00 89.75 136 MET A O 1
ATOM 1027 N N . ARG A 1 137 ? 31.182 -31.799 -36.943 1.00 86.56 137 ARG A N 1
ATOM 1028 C CA . ARG A 1 137 ? 31.243 -32.707 -38.098 1.00 86.56 137 ARG A CA 1
ATOM 1029 C C . ARG A 1 137 ? 32.674 -33.122 -38.441 1.00 86.56 137 ARG A C 1
ATOM 1031 O O . ARG A 1 137 ? 32.906 -34.277 -38.782 1.00 86.56 137 ARG A O 1
ATOM 1038 N N . ARG A 1 138 ? 33.641 -32.206 -38.329 1.00 85.12 138 ARG A N 1
ATOM 1039 C CA . ARG A 1 138 ? 35.058 -32.506 -38.579 1.00 85.12 138 ARG A CA 1
ATOM 1040 C C . ARG A 1 138 ? 35.658 -33.429 -37.514 1.00 85.12 138 ARG A C 1
ATOM 1042 O O . ARG A 1 138 ? 36.535 -34.217 -37.841 1.00 85.12 138 ARG A O 1
ATOM 1049 N N . ARG A 1 139 ? 35.177 -33.361 -36.267 1.00 78.12 139 ARG A N 1
ATOM 1050 C CA . ARG A 1 139 ? 35.624 -34.237 -35.166 1.00 78.12 139 ARG A CA 1
ATOM 1051 C C . ARG A 1 139 ? 35.013 -35.641 -35.228 1.00 78.12 139 ARG A C 1
ATOM 1053 O O . ARG A 1 139 ? 35.639 -36.580 -34.755 1.00 78.12 139 ARG A O 1
ATOM 1060 N N . SER A 1 140 ? 33.835 -35.796 -35.832 1.00 73.38 140 SER A N 1
ATOM 1061 C CA . SER A 1 140 ? 33.171 -37.100 -36.002 1.00 73.38 140 SER A CA 1
ATOM 1062 C C . SER A 1 140 ? 33.709 -37.945 -37.167 1.00 73.38 140 SER A C 1
ATOM 1064 O O . SER A 1 140 ? 33.309 -39.093 -37.297 1.00 73.38 140 SER A O 1
ATOM 1066 N N . GLY A 1 141 ? 34.583 -37.402 -38.022 1.00 62.19 141 GLY A N 1
ATOM 1067 C CA . GLY A 1 141 ? 35.165 -38.117 -39.169 1.00 62.19 141 GLY A CA 1
ATOM 1068 C C . GLY A 1 141 ? 36.552 -38.727 -38.922 1.00 62.19 141 GLY A C 1
ATOM 1069 O O . GLY A 1 141 ? 37.190 -39.156 -39.876 1.00 62.19 141 GLY A O 1
ATOM 1070 N N . THR A 1 142 ? 37.046 -38.713 -37.680 1.00 55.03 142 THR A N 1
ATOM 1071 C CA . THR A 1 142 ? 38.393 -39.187 -37.290 1.00 55.03 142 THR A CA 1
ATOM 1072 C C . THR A 1 142 ? 38.360 -40.396 -36.347 1.00 55.03 142 THR A C 1
ATOM 1074 O O . THR A 1 142 ? 39.176 -40.484 -35.432 1.00 55.03 142 THR A O 1
ATOM 1077 N N . THR A 1 143 ? 37.424 -41.320 -36.557 1.00 53.00 143 THR A N 1
ATOM 1078 C CA . THR A 1 143 ? 37.428 -42.660 -35.940 1.00 53.00 143 THR A CA 1
ATOM 1079 C C . THR A 1 143 ? 37.489 -43.724 -37.011 1.00 53.00 143 THR A C 1
ATOM 1081 O O . THR A 1 143 ? 36.687 -43.591 -37.964 1.00 53.00 143 THR A O 1
#

Nearest PDB structures (foldseek):
  2gy7-assembly1_B  TM=4.410E-01  e=1.845E+00  Homo sapiens
  5e4e-assembly1_C  TM=4.003E-01  e=3.824E+00  Homo sapiens

Mean predicted aligned error: 13.58 Å